Protein AF-A0A173KWV3-F1 (afdb_monomer_lite)

Secondary structure (DSSP, 8-state):
---------HHHHHHHHHHSPPPPPPPHHHHHHHHHHHHHHHHHHHHHHHTTTT---S----

Sequence (62 aa):
MADDRTERPANEASLAKQASPKPATPTEKEKQQIADAKERAKKDQEELRSQGFGDHKGTEGF

Radius of gyration: 22.22 Å; chains: 1; bounding box: 43×17×59 Å

pLDDT: mean 71.65, std 16.39, range [37.81, 93.62]

Foldseek 3Di:
DDDDPPPPPPVVVVVCVVPDDDDDDDDPVVVVVVVVVVVVVVVVVVVCVVVVHPPCPPPPDD

Structure (mmCIF, N/CA/C/O backbone):
data_AF-A0A173KWV3-F1
#
_entry.id   AF-A0A173KWV3-F1
#
loop_
_atom_site.group_PDB
_atom_site.id
_atom_site.type_symbo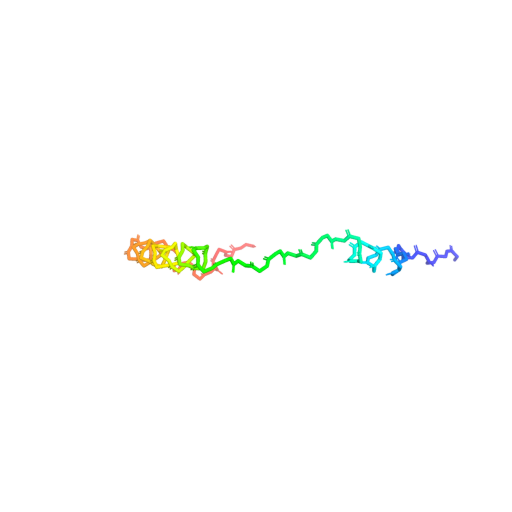l
_atom_site.label_atom_id
_atom_site.label_alt_id
_atom_site.label_comp_id
_atom_site.label_asym_id
_atom_site.label_entity_id
_atom_site.label_seq_id
_atom_site.pdbx_PDB_ins_code
_atom_site.Cartn_x
_atom_site.Cartn_y
_atom_site.Cartn_z
_atom_site.occupancy
_atom_site.B_iso_or_equiv
_atom_site.auth_seq_id
_atom_site.auth_comp_id
_atom_site.auth_asym_id
_atom_site.auth_atom_id
_atom_site.pdbx_PDB_model_num
ATOM 1 N N . MET A 1 1 ? 1.571 -13.755 -51.692 1.00 37.81 1 MET A N 1
ATOM 2 C CA . MET A 1 1 ? 2.702 -12.823 -51.496 1.00 37.81 1 MET A CA 1
ATOM 3 C C . MET A 1 1 ? 2.135 -11.635 -50.735 1.00 37.81 1 MET A C 1
ATOM 5 O O . MET A 1 1 ? 1.270 -10.984 -51.288 1.00 37.81 1 MET A O 1
ATOM 9 N N . ALA A 1 2 ? 2.443 -11.346 -49.482 1.00 41.03 2 ALA A N 1
ATOM 10 C CA . ALA A 1 2 ? 3.299 -11.977 -48.495 1.00 41.03 2 ALA A CA 1
ATOM 11 C C . ALA A 1 2 ? 2.663 -11.682 -47.124 1.00 41.03 2 ALA A C 1
ATOM 13 O O . ALA A 1 2 ? 2.198 -10.567 -46.890 1.00 41.03 2 ALA A O 1
ATOM 14 N N . ASP A 1 3 ? 2.611 -12.688 -46.257 1.00 49.44 3 ASP A N 1
ATOM 15 C CA . ASP A 1 3 ? 2.519 -12.497 -44.817 1.00 49.44 3 ASP A CA 1
ATOM 16 C C . ASP A 1 3 ? 3.795 -11.780 -44.362 1.00 49.44 3 ASP A C 1
ATOM 18 O O . ASP A 1 3 ? 4.871 -12.357 -44.481 1.00 49.44 3 ASP A O 1
ATOM 22 N N . ASP A 1 4 ? 3.703 -10.564 -43.829 1.00 45.12 4 ASP A N 1
ATOM 23 C CA . ASP A 1 4 ? 4.775 -10.025 -42.987 1.00 45.12 4 ASP A CA 1
ATOM 24 C C . ASP A 1 4 ? 4.134 -9.362 -41.775 1.00 45.12 4 ASP A C 1
ATOM 26 O O . ASP A 1 4 ? 3.691 -8.212 -41.761 1.00 45.12 4 ASP A O 1
ATOM 30 N N . ARG A 1 5 ? 3.940 -10.221 -40.779 1.00 51.06 5 ARG A N 1
ATOM 31 C CA . ARG A 1 5 ? 3.493 -9.862 -39.445 1.00 51.06 5 ARG A CA 1
ATOM 32 C C . ARG A 1 5 ? 4.533 -8.897 -38.906 1.00 51.06 5 ARG A C 1
ATOM 34 O O . ARG A 1 5 ? 5.720 -9.137 -39.052 1.00 51.06 5 ARG A O 1
ATOM 41 N N . THR A 1 6 ? 4.068 -7.846 -38.251 1.00 56.25 6 THR A N 1
ATOM 42 C CA . THR A 1 6 ? 4.838 -6.930 -37.409 1.00 56.25 6 THR A CA 1
ATOM 43 C C . THR A 1 6 ? 5.738 -7.679 -36.416 1.00 56.25 6 THR A C 1
ATOM 45 O O . THR A 1 6 ? 5.410 -7.809 -35.236 1.00 56.25 6 THR A O 1
ATOM 48 N N . GLU A 1 7 ? 6.882 -8.173 -36.874 1.00 54.50 7 GLU A N 1
ATOM 49 C CA . GLU A 1 7 ? 7.954 -8.689 -36.040 1.00 54.50 7 GLU A CA 1
ATOM 50 C C . GLU A 1 7 ? 8.776 -7.482 -35.606 1.00 54.50 7 GLU A C 1
ATOM 52 O O . GLU A 1 7 ? 9.792 -7.127 -36.200 1.00 54.50 7 GLU A O 1
ATOM 57 N N . ARG A 1 8 ? 8.298 -6.785 -34.565 1.00 57.38 8 ARG A N 1
ATOM 58 C CA . ARG A 1 8 ? 9.158 -5.826 -33.867 1.00 57.38 8 ARG A CA 1
ATOM 59 C C . ARG A 1 8 ? 10.403 -6.595 -33.423 1.00 57.38 8 ARG A C 1
ATOM 61 O O . ARG A 1 8 ? 10.248 -7.609 -32.734 1.00 57.38 8 ARG A O 1
ATOM 68 N N . PRO A 1 9 ? 11.612 -6.165 -33.813 1.00 56.00 9 PRO A N 1
ATOM 69 C CA . PRO A 1 9 ? 12.815 -6.928 -33.543 1.00 56.00 9 PRO A CA 1
ATOM 70 C C . PRO A 1 9 ? 12.950 -7.120 -32.029 1.00 56.00 9 PRO A C 1
ATOM 72 O O . PRO A 1 9 ? 12.998 -6.155 -31.269 1.00 56.00 9 PRO A O 1
ATOM 75 N N . ALA A 1 10 ? 13.031 -8.378 -31.577 1.00 57.97 10 ALA A N 1
ATOM 76 C CA . ALA A 1 10 ? 13.167 -8.763 -30.161 1.00 57.97 10 ALA A CA 1
ATOM 77 C C . ALA A 1 10 ? 14.359 -8.084 -29.440 1.00 57.97 10 ALA A C 1
ATOM 79 O O . ALA A 1 10 ? 14.438 -8.041 -28.207 1.00 57.97 10 ALA A O 1
ATOM 80 N N . ASN A 1 11 ? 15.272 -7.522 -30.233 1.00 55.00 11 ASN A N 1
ATOM 81 C CA . ASN A 1 11 ? 16.357 -6.637 -29.844 1.00 55.00 11 ASN A CA 1
ATOM 82 C C . ASN A 1 11 ? 15.869 -5.386 -29.082 1.00 55.00 11 ASN A C 1
ATOM 84 O O . ASN A 1 11 ? 16.423 -5.090 -28.025 1.00 55.00 11 ASN A O 1
ATOM 88 N N . GLU A 1 12 ? 14.823 -4.690 -29.543 1.00 55.28 12 GLU A N 1
ATOM 89 C CA . GLU A 1 12 ? 14.423 -3.392 -28.971 1.00 55.28 12 GLU A CA 1
ATOM 90 C C . GLU A 1 12 ? 13.912 -3.525 -27.533 1.00 55.28 12 GLU A C 1
ATOM 92 O O . GLU A 1 12 ? 14.257 -2.732 -26.657 1.00 55.28 12 GLU A O 1
ATOM 97 N N . ALA A 1 13 ? 13.146 -4.583 -27.255 1.00 57.53 13 ALA A N 1
ATOM 98 C CA . ALA A 1 13 ? 12.663 -4.878 -25.908 1.00 57.53 13 ALA A CA 1
ATOM 99 C C . ALA A 1 13 ? 13.810 -5.230 -24.942 1.00 57.53 13 ALA A C 1
ATOM 101 O O . ALA A 1 13 ? 13.732 -4.943 -23.746 1.00 57.53 13 ALA A O 1
ATOM 102 N N . SER A 1 14 ? 14.880 -5.843 -25.454 1.00 57.16 14 SER A N 1
ATOM 103 C CA . SER A 1 14 ? 16.066 -6.200 -24.669 1.00 57.16 14 SER A CA 1
ATOM 104 C C . SER A 1 14 ? 16.944 -4.977 -24.384 1.00 57.16 14 SER A C 1
ATOM 106 O O . SER A 1 14 ? 17.380 -4.787 -23.248 1.00 57.16 14 SER A O 1
ATOM 108 N N . LEU A 1 15 ? 17.121 -4.095 -25.373 1.00 58.25 15 LEU A N 1
ATOM 109 C CA . LEU A 1 15 ? 17.832 -2.821 -25.228 1.00 58.25 15 LEU A CA 1
ATOM 110 C C . LEU A 1 15 ? 17.118 -1.877 -24.251 1.00 58.25 15 LEU A C 1
ATOM 112 O O . LEU A 1 15 ? 17.760 -1.304 -23.371 1.00 58.25 15 LEU A O 1
ATOM 116 N N . ALA A 1 16 ? 15.787 -1.787 -24.323 1.00 59.62 16 ALA A N 1
ATOM 117 C CA . ALA A 1 16 ? 14.985 -1.000 -23.388 1.00 59.62 16 ALA A CA 1
ATOM 118 C C . ALA A 1 16 ? 15.112 -1.499 -21.936 1.00 59.62 16 ALA A C 1
ATOM 120 O O . ALA A 1 16 ? 15.211 -0.696 -21.007 1.00 59.62 16 ALA A O 1
ATOM 121 N N . LYS A 1 17 ? 15.173 -2.821 -21.721 1.00 60.53 17 LYS A N 1
ATOM 122 C CA . LYS A 1 17 ? 15.401 -3.410 -20.389 1.00 60.53 17 LYS A CA 1
ATOM 123 C C . LYS A 1 17 ? 16.806 -3.138 -19.852 1.00 60.53 17 LYS A C 1
ATOM 125 O O . LYS A 1 17 ? 16.955 -2.938 -18.652 1.00 60.53 17 LYS A O 1
ATOM 130 N N . GLN A 1 18 ? 17.821 -3.120 -20.716 1.00 62.66 18 GLN A N 1
ATOM 131 C CA . GLN A 1 18 ? 19.207 -2.850 -20.324 1.00 62.66 18 GLN A CA 1
ATOM 132 C C . GLN A 1 18 ? 19.464 -1.359 -20.045 1.00 62.66 18 GLN A C 1
ATOM 134 O O . GLN A 1 18 ? 20.262 -1.035 -19.168 1.00 62.66 18 GLN A O 1
ATOM 139 N N . ALA A 1 19 ? 18.771 -0.463 -20.754 1.00 64.94 19 ALA A N 1
ATOM 140 C CA . ALA A 1 19 ? 18.839 0.986 -20.552 1.00 64.94 19 ALA A CA 1
ATOM 141 C C . ALA A 1 19 ? 17.937 1.494 -19.414 1.00 64.94 19 ALA A C 1
ATOM 143 O O . ALA A 1 19 ? 18.061 2.645 -18.994 1.00 64.94 19 ALA A O 1
ATOM 144 N N . SER A 1 20 ? 17.027 0.658 -18.908 1.00 69.50 20 SER A N 1
ATOM 145 C CA . SER A 1 20 ? 16.165 1.039 -17.794 1.00 69.50 20 SER A CA 1
ATOM 146 C C . SER A 1 20 ? 16.992 1.128 -16.507 1.00 69.50 20 SER A C 1
ATOM 148 O O . SER A 1 20 ? 17.633 0.140 -16.130 1.00 69.50 20 SER A O 1
ATOM 150 N N . PRO A 1 21 ? 16.991 2.274 -15.803 1.00 70.44 21 PRO A N 1
ATOM 151 C CA . PRO A 1 21 ? 17.621 2.356 -14.497 1.00 70.44 21 PRO A CA 1
ATOM 152 C C . PRO A 1 21 ? 16.987 1.303 -13.590 1.00 70.44 21 PRO A C 1
ATOM 154 O O . PRO A 1 21 ? 15.762 1.189 -13.498 1.00 70.44 21 PRO A O 1
ATOM 157 N N . LYS A 1 22 ? 17.832 0.494 -12.946 1.00 76.56 22 LYS A N 1
ATOM 158 C CA . LYS A 1 22 ? 17.352 -0.517 -12.004 1.00 76.56 22 LYS A CA 1
ATOM 159 C C . LYS A 1 22 ? 16.594 0.206 -10.888 1.00 76.56 22 LYS A C 1
ATOM 161 O O . LYS A 1 22 ? 17.130 1.181 -10.356 1.00 76.56 22 LYS A O 1
ATOM 166 N N . PRO A 1 23 ? 15.383 -0.245 -10.524 1.00 71.69 23 PRO A N 1
ATOM 167 C CA . PRO A 1 23 ? 14.663 0.357 -9.417 1.00 71.69 23 PRO A CA 1
ATOM 168 C C . PRO A 1 23 ? 15.522 0.242 -8.157 1.00 71.69 23 PRO A C 1
ATOM 170 O O . PRO A 1 23 ? 16.032 -0.835 -7.837 1.00 71.69 23 PRO A O 1
ATOM 173 N N . ALA A 1 24 ? 15.720 1.369 -7.476 1.00 76.62 24 ALA A N 1
ATOM 174 C CA . ALA A 1 24 ? 16.439 1.387 -6.216 1.00 76.62 24 ALA A CA 1
ATOM 175 C C . ALA A 1 24 ? 15.684 0.532 -5.194 1.00 76.62 24 ALA A C 1
ATOM 177 O O . ALA A 1 24 ? 14.452 0.559 -5.122 1.00 76.62 24 ALA A O 1
ATOM 178 N N . THR A 1 25 ? 16.419 -0.246 -4.403 1.00 81.06 25 THR A N 1
ATOM 179 C CA . THR A 1 25 ? 15.811 -0.956 -3.282 1.00 81.06 25 THR A CA 1
ATOM 180 C C . THR A 1 25 ? 15.355 0.069 -2.247 1.00 81.06 25 THR A C 1
ATOM 182 O O . THR A 1 25 ? 16.178 0.903 -1.860 1.00 81.06 25 THR A O 1
ATOM 185 N N . PRO A 1 26 ? 14.102 0.007 -1.768 1.00 82.25 26 PRO A N 1
ATOM 186 C CA . PRO A 1 26 ? 13.617 0.948 -0.770 1.00 82.25 26 PRO A CA 1
ATOM 187 C C . PRO A 1 26 ? 14.459 0.855 0.503 1.00 82.25 26 PRO A C 1
ATOM 189 O O . PRO A 1 26 ? 14.809 -0.240 0.965 1.00 82.25 26 PRO A O 1
ATOM 192 N N . THR A 1 27 ? 14.774 2.014 1.068 1.00 87.81 27 THR A N 1
ATOM 193 C CA . THR A 1 27 ? 15.436 2.149 2.369 1.00 87.81 27 THR A CA 1
ATOM 194 C C . THR A 1 27 ? 14.542 1.617 3.493 1.00 87.81 27 THR A C 1
ATOM 196 O O . THR A 1 27 ? 13.341 1.420 3.308 1.00 87.81 27 THR A O 1
ATOM 199 N N . GLU A 1 28 ? 15.089 1.378 4.688 1.00 89.56 28 GLU A N 1
ATOM 200 C CA . GLU A 1 28 ? 14.284 0.903 5.830 1.00 89.56 28 GLU A CA 1
ATOM 201 C C . GLU A 1 28 ? 13.130 1.854 6.172 1.00 89.56 28 GLU A C 1
ATOM 203 O O . GLU A 1 28 ? 12.017 1.406 6.443 1.00 89.56 28 GLU A O 1
ATOM 208 N N . LYS A 1 29 ? 13.362 3.167 6.053 1.00 89.25 29 LYS A N 1
ATOM 209 C CA . LYS A 1 29 ? 12.328 4.188 6.240 1.00 89.25 29 LYS A CA 1
ATOM 210 C C . LYS A 1 29 ? 11.199 4.054 5.215 1.00 89.25 29 LYS A C 1
ATOM 212 O O . LYS A 1 29 ? 10.031 4.120 5.582 1.00 89.25 29 LYS A O 1
ATOM 217 N N . GLU A 1 30 ? 11.532 3.842 3.945 1.00 87.75 30 GLU A N 1
ATOM 218 C CA . GLU A 1 30 ? 10.534 3.646 2.887 1.00 87.75 30 GLU A CA 1
ATOM 219 C C . GLU A 1 30 ? 9.789 2.321 3.052 1.00 87.75 30 GLU A C 1
ATOM 221 O O . GLU A 1 30 ? 8.578 2.268 2.861 1.00 87.75 30 GLU A O 1
ATOM 226 N N . LYS A 1 31 ? 10.476 1.253 3.473 1.00 90.75 31 LYS A N 1
ATOM 227 C CA . LYS A 1 31 ? 9.828 -0.029 3.787 1.00 90.75 31 LYS A CA 1
ATOM 228 C C . LYS A 1 31 ? 8.786 0.125 4.890 1.00 90.75 31 LYS A C 1
ATOM 230 O O . LYS A 1 31 ? 7.697 -0.428 4.751 1.00 90.75 31 LYS A O 1
ATOM 235 N N . GLN A 1 32 ? 9.099 0.893 5.936 1.00 91.75 32 GLN A N 1
ATOM 236 C CA . GLN A 1 32 ? 8.158 1.180 7.016 1.00 91.75 32 GLN A CA 1
ATOM 237 C C . GLN A 1 32 ? 6.933 1.935 6.488 1.00 91.75 32 GLN A C 1
ATOM 239 O O . GLN A 1 32 ? 5.810 1.479 6.670 1.00 91.75 32 GLN A O 1
ATOM 244 N N . GLN A 1 33 ? 7.145 3.003 5.714 1.00 92.69 33 GLN A N 1
ATOM 245 C CA . GLN A 1 33 ? 6.051 3.769 5.103 1.00 92.69 33 GLN A CA 1
ATOM 246 C C . GLN A 1 33 ? 5.169 2.915 4.183 1.00 92.69 33 GLN A C 1
ATOM 248 O O . GLN A 1 33 ? 3.948 3.060 4.183 1.00 92.69 33 GLN A O 1
ATOM 253 N N . ILE A 1 34 ? 5.767 2.000 3.414 1.00 91.38 34 ILE A N 1
ATOM 254 C CA . ILE A 1 34 ? 5.028 1.055 2.571 1.00 91.38 34 ILE A CA 1
ATOM 255 C C . ILE A 1 34 ? 4.203 0.091 3.433 1.00 91.38 34 ILE A C 1
ATOM 257 O O . ILE A 1 34 ? 3.076 -0.234 3.062 1.00 91.38 34 ILE A O 1
ATOM 261 N N . ALA A 1 35 ? 4.740 -0.385 4.559 1.00 93.00 35 ALA A N 1
ATOM 262 C CA . ALA A 1 35 ? 4.011 -1.257 5.477 1.00 93.00 35 ALA A CA 1
ATOM 263 C C . ALA A 1 35 ? 2.808 -0.532 6.103 1.00 93.00 35 ALA A C 1
ATOM 265 O O . ALA A 1 35 ? 1.694 -1.053 6.043 1.00 93.00 35 ALA A O 1
ATOM 266 N N . ASP A 1 36 ? 3.008 0.694 6.590 1.00 93.62 36 ASP A N 1
ATOM 267 C CA . ASP A 1 36 ? 1.943 1.526 7.159 1.00 93.62 36 ASP A CA 1
ATOM 268 C C . ASP A 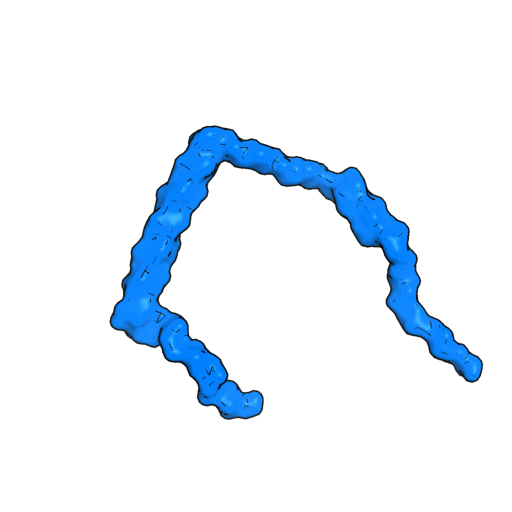1 36 ? 0.853 1.833 6.116 1.00 93.62 36 ASP A C 1
ATOM 270 O O . ASP A 1 36 ? -0.345 1.701 6.378 1.00 93.62 36 ASP A O 1
ATOM 274 N N . ALA A 1 37 ? 1.257 2.180 4.888 1.00 92.50 37 ALA A N 1
ATOM 275 C CA . ALA A 1 37 ? 0.330 2.432 3.787 1.00 92.50 37 ALA A CA 1
ATOM 276 C C . ALA A 1 37 ? -0.475 1.180 3.405 1.00 92.50 37 ALA A C 1
ATOM 278 O O . ALA A 1 37 ? -1.671 1.281 3.131 1.00 92.50 37 ALA A O 1
ATOM 279 N N . LYS A 1 38 ? 0.150 -0.005 3.416 1.00 92.50 38 LYS A N 1
ATOM 280 C CA . LYS A 1 38 ? -0.541 -1.279 3.165 1.00 92.50 38 LYS A CA 1
ATOM 281 C C . LYS A 1 38 ? -1.560 -1.599 4.248 1.00 92.50 38 LYS A C 1
ATOM 283 O O . LYS A 1 38 ? -2.645 -2.071 3.919 1.00 92.50 38 LYS A O 1
ATOM 288 N N . GLU A 1 39 ? -1.232 -1.353 5.513 1.00 92.69 39 GLU A N 1
ATOM 289 C CA . GLU A 1 39 ? -2.183 -1.556 6.606 1.00 92.69 39 GLU A CA 1
ATOM 290 C C . GLU A 1 39 ? -3.397 -0.638 6.447 1.00 92.69 39 GLU A C 1
ATOM 292 O O . GLU A 1 39 ? -4.536 -1.098 6.543 1.00 92.69 39 GLU A O 1
ATOM 297 N N . ARG A 1 40 ? -3.164 0.642 6.134 1.00 92.06 40 ARG A N 1
ATOM 298 C CA . ARG A 1 40 ? -4.243 1.602 5.891 1.00 92.06 40 ARG A CA 1
ATOM 299 C C . ARG A 1 40 ? -5.111 1.189 4.707 1.00 92.06 40 ARG A C 1
ATOM 301 O O . ARG A 1 40 ? -6.318 1.082 4.858 1.00 92.06 40 ARG A O 1
ATOM 308 N N . ALA A 1 41 ? -4.496 0.855 3.575 1.00 91.25 41 ALA A N 1
ATOM 309 C CA . ALA A 1 41 ? -5.216 0.395 2.392 1.00 91.25 41 ALA A CA 1
ATOM 310 C C . ALA A 1 41 ? -6.036 -0.875 2.662 1.00 91.25 41 ALA A C 1
ATOM 312 O O . ALA A 1 41 ? -7.119 -1.034 2.106 1.00 91.25 41 ALA A O 1
ATOM 313 N N . LYS A 1 42 ? -5.546 -1.777 3.522 1.00 91.19 42 LYS A N 1
ATOM 314 C CA . LYS A 1 42 ? -6.299 -2.965 3.924 1.00 91.19 42 LYS A CA 1
ATOM 315 C C . LYS A 1 42 ? -7.537 -2.590 4.742 1.00 91.19 42 LYS A C 1
ATOM 317 O O . LYS A 1 42 ? -8.611 -3.087 4.426 1.00 91.19 42 LYS A O 1
ATOM 322 N N . LYS A 1 43 ? -7.404 -1.699 5.731 1.00 90.06 43 LYS A N 1
ATOM 323 C CA . LYS A 1 43 ? -8.544 -1.212 6.527 1.00 90.06 43 LYS A CA 1
ATOM 324 C C . LYS A 1 43 ? -9.573 -0.509 5.649 1.00 90.06 43 LYS A C 1
ATOM 326 O O . LYS A 1 43 ? -10.751 -0.835 5.734 1.00 90.06 43 LYS A O 1
ATOM 331 N N . ASP A 1 44 ? -9.120 0.367 4.757 1.00 87.50 44 ASP A N 1
ATOM 332 C CA . ASP A 1 44 ? -9.985 1.055 3.798 1.00 87.50 44 ASP A CA 1
ATOM 333 C C . ASP A 1 44 ? -10.691 0.038 2.881 1.00 87.50 44 ASP A C 1
ATOM 335 O O . ASP A 1 44 ? -11.887 0.139 2.631 1.00 87.50 44 ASP A O 1
ATOM 339 N N . GLN A 1 45 ? -9.988 -1.005 2.427 1.00 85.38 45 GLN A N 1
ATOM 340 C CA . GLN A 1 45 ? -10.592 -2.080 1.637 1.00 85.38 45 GLN A CA 1
ATOM 341 C C . GLN A 1 45 ? -11.626 -2.889 2.436 1.00 85.38 45 GLN A C 1
ATOM 343 O O . GLN A 1 45 ? -12.650 -3.283 1.881 1.00 85.38 45 GLN A O 1
ATOM 348 N N . GLU A 1 46 ? -11.369 -3.180 3.711 1.00 87.06 46 GLU A N 1
ATOM 349 C CA . GLU A 1 46 ? -12.317 -3.866 4.597 1.00 87.06 46 GLU A CA 1
ATOM 350 C C . GLU A 1 46 ? -13.557 -3.004 4.869 1.00 87.06 46 GLU A C 1
ATOM 352 O O . GLU A 1 46 ? -14.673 -3.520 4.840 1.00 87.06 46 GLU A O 1
ATOM 357 N N . GLU A 1 47 ? -13.384 -1.6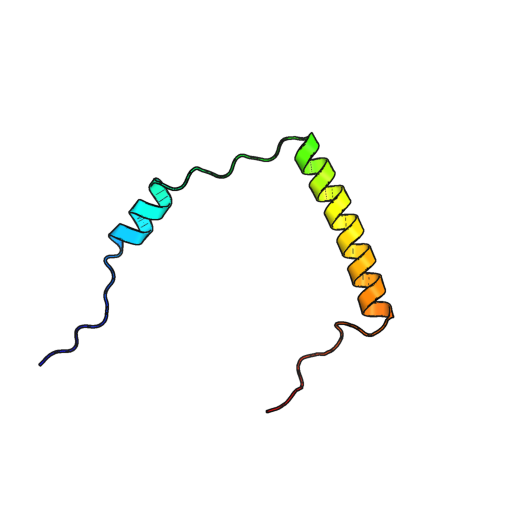94 5.047 1.00 85.94 47 GLU A N 1
ATOM 358 C CA . GLU A 1 47 ? -14.484 -0.738 5.185 1.00 85.94 47 GLU A CA 1
ATOM 359 C C . GLU A 1 47 ? -15.328 -0.665 3.907 1.00 85.94 47 GLU A C 1
ATOM 361 O O . GLU A 1 47 ? -16.551 -0.788 3.974 1.00 85.94 47 GLU A O 1
ATOM 366 N N . LEU A 1 48 ? -14.692 -0.558 2.738 1.00 82.38 48 LEU A N 1
ATOM 367 C CA . LEU A 1 48 ? -15.384 -0.567 1.448 1.00 82.38 48 LEU A CA 1
ATOM 368 C C . LEU A 1 48 ? -16.159 -1.872 1.233 1.00 82.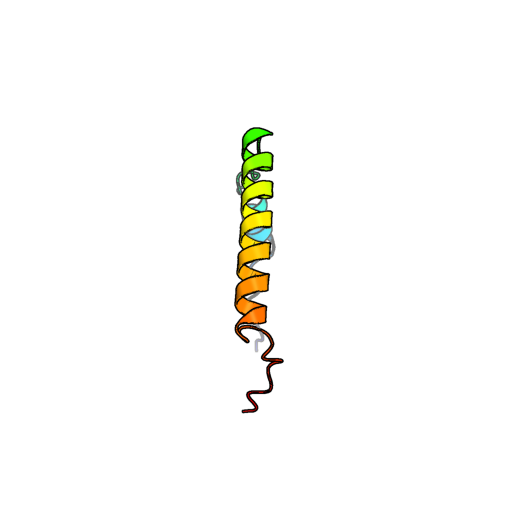38 48 LEU A C 1
ATOM 370 O O . LEU A 1 48 ? -17.328 -1.828 0.853 1.00 82.38 48 LEU A O 1
ATOM 374 N N . ARG A 1 49 ? -15.558 -3.025 1.561 1.00 81.31 49 ARG A N 1
ATOM 375 C CA . ARG A 1 49 ? -16.253 -4.322 1.525 1.00 81.31 49 ARG A CA 1
ATOM 376 C C . ARG A 1 49 ? -17.450 -4.362 2.472 1.00 81.31 49 ARG A C 1
ATOM 378 O O . ARG A 1 49 ? -18.505 -4.846 2.081 1.00 81.31 49 ARG A O 1
ATOM 385 N N . SER A 1 50 ? -17.306 -3.840 3.691 1.00 80.00 50 SER A N 1
ATOM 386 C CA . SER A 1 50 ? -18.392 -3.758 4.679 1.00 80.00 50 SER A CA 1
ATOM 387 C C . SER A 1 50 ? -19.552 -2.880 4.195 1.00 80.00 50 SER A C 1
ATOM 389 O O . SER A 1 50 ? -20.718 -3.199 4.414 1.00 80.00 50 SER A O 1
ATOM 391 N N . GLN A 1 51 ? -19.244 -1.810 3.459 1.00 80.44 51 GLN A N 1
ATOM 392 C CA . GLN A 1 51 ? -20.228 -0.939 2.809 1.00 80.44 51 GLN A CA 1
ATOM 393 C C . GLN A 1 51 ? -20.838 -1.550 1.529 1.00 80.44 51 GLN A C 1
ATOM 395 O O . GLN A 1 51 ? -21.650 -0.905 0.869 1.00 80.44 51 GLN A O 1
ATOM 400 N N . GLY A 1 52 ? -20.476 -2.789 1.174 1.00 73.50 52 GLY A N 1
ATOM 401 C CA . GLY A 1 52 ? -20.984 -3.502 -0.000 1.00 73.50 52 GLY A CA 1
ATOM 402 C C . GLY A 1 52 ? -20.235 -3.203 -1.302 1.00 73.50 52 GLY A C 1
ATOM 403 O O . GLY A 1 52 ? -20.585 -3.748 -2.347 1.00 73.50 52 GLY A O 1
ATOM 404 N N . PHE A 1 53 ? -19.179 -2.386 -1.267 1.00 70.19 53 PHE A N 1
ATOM 405 C CA . PHE A 1 53 ? -18.339 -2.112 -2.430 1.00 70.19 53 PHE A CA 1
ATOM 406 C C . PHE A 1 53 ? -17.283 -3.216 -2.600 1.00 70.19 53 PHE A C 1
ATOM 408 O O . PHE A 1 53 ? -16.435 -3.440 -1.738 1.00 70.19 53 PHE A O 1
ATOM 415 N N . GLY A 1 54 ? -17.299 -3.896 -3.750 1.00 64.31 54 GLY A N 1
ATOM 416 C CA . GLY A 1 54 ? -16.252 -4.851 -4.146 1.00 64.31 54 GLY A CA 1
ATOM 417 C C . GLY A 1 54 ? -16.606 -6.339 -4.048 1.00 64.31 54 GLY A C 1
ATOM 418 O O . GLY A 1 54 ? -15.776 -7.157 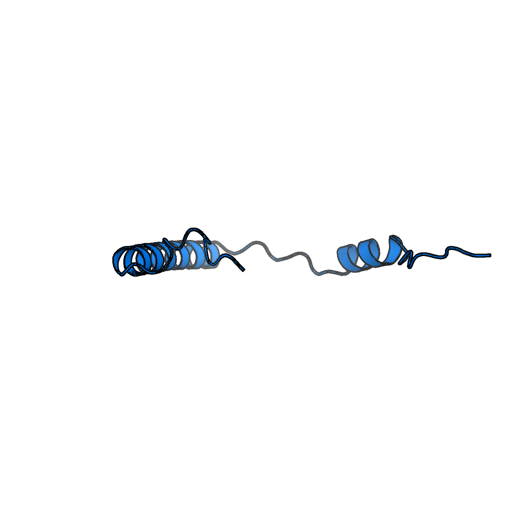-4.435 1.00 64.31 54 GLY A O 1
ATOM 419 N N . ASP A 1 55 ? -17.820 -6.697 -3.615 1.00 63.25 55 ASP A N 1
ATOM 420 C CA . ASP A 1 55 ? -18.360 -8.071 -3.725 1.00 63.25 55 ASP A CA 1
ATOM 421 C C . ASP A 1 55 ? -19.159 -8.296 -5.027 1.00 63.25 55 ASP A C 1
ATOM 423 O O . ASP A 1 55 ? -19.830 -9.312 -5.216 1.00 63.25 55 ASP A O 1
ATOM 427 N N . HIS A 1 56 ? -19.065 -7.356 -5.975 1.00 60.53 56 HIS A N 1
ATOM 428 C CA . HIS A 1 56 ? -19.520 -7.567 -7.344 1.00 60.53 56 HIS A CA 1
ATOM 429 C C . HIS A 1 56 ? -18.599 -8.596 -8.010 1.00 60.53 56 HIS A C 1
ATOM 431 O O . HIS A 1 56 ? -17.669 -8.260 -8.742 1.00 60.53 56 HIS A O 1
ATOM 437 N N . LYS A 1 57 ? -18.855 -9.886 -7.762 1.00 60.06 57 LYS A N 1
ATOM 438 C CA . LYS A 1 57 ? -18.469 -10.942 -8.699 1.00 60.06 57 LYS A CA 1
ATOM 439 C C . LYS A 1 57 ? -19.088 -10.551 -10.032 1.00 60.06 57 LYS A C 1
ATOM 441 O O . LYS A 1 57 ? -20.310 -10.598 -10.146 1.00 60.06 57 LYS A O 1
ATOM 446 N N . GLY A 1 58 ? -18.255 -10.095 -10.969 1.00 59.81 58 GLY A N 1
ATOM 447 C CA . GLY A 1 58 ? -18.642 -9.564 -12.275 1.00 59.81 58 GLY A C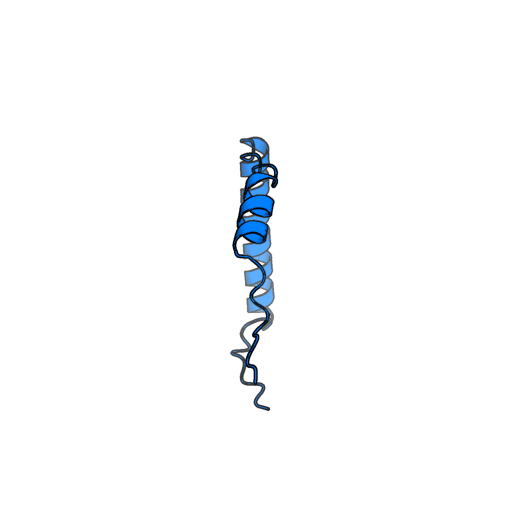A 1
ATOM 448 C C . GLY A 1 58 ? -19.646 -10.463 -12.988 1.00 59.81 58 GLY A C 1
ATOM 449 O O . GLY A 1 58 ? -19.281 -11.367 -13.730 1.00 59.81 58 GLY A O 1
ATOM 450 N N . THR A 1 59 ? -20.917 -10.206 -12.720 1.00 52.44 59 THR A N 1
ATOM 451 C CA . THR A 1 59 ? -22.087 -10.761 -13.395 1.00 52.44 59 THR A CA 1
ATOM 452 C C . THR A 1 59 ? -22.896 -9.607 -13.972 1.00 52.44 59 THR A C 1
ATOM 454 O O . THR A 1 59 ? -24.105 -9.704 -14.144 1.00 52.44 59 THR A O 1
ATOM 457 N N . GLU A 1 60 ? -22.225 -8.508 -14.325 1.00 53.56 60 GLU A N 1
ATOM 458 C CA . GLU A 1 60 ? -22.708 -7.658 -15.406 1.00 53.56 60 GLU A CA 1
ATOM 459 C C . GLU A 1 60 ? -22.503 -8.452 -16.695 1.00 53.56 60 GLU A C 1
ATOM 461 O O . GLU A 1 60 ? -21.486 -8.360 -17.375 1.00 53.56 60 GLU A O 1
ATOM 466 N N . GLY A 1 61 ? -23.452 -9.354 -16.946 1.00 53.06 61 GLY A N 1
ATOM 467 C CA . GLY A 1 61 ? -23.627 -9.956 -18.248 1.00 53.06 61 GLY A CA 1
ATOM 468 C C . GLY A 1 61 ? -23.996 -8.863 -19.235 1.00 53.06 61 GLY A C 1
ATOM 469 O O . GLY A 1 61 ? -25.054 -8.255 -19.093 1.00 53.06 61 GLY A O 1
ATOM 470 N N . PHE A 1 62 ? -23.123 -8.645 -20.211 1.00 45.88 62 PHE A N 1
ATOM 471 C CA . PHE A 1 62 ? -23.477 -8.322 -21.588 1.00 45.88 62 PHE A CA 1
ATOM 472 C C . PHE A 1 62 ? -22.312 -8.675 -22.515 1.00 45.88 62 PHE A C 1
ATOM 474 O O . PHE A 1 62 ? -21.152 -8.386 -22.144 1.00 45.88 62 PHE A O 1
#